Protein AF-A0A5E4KP95-F1 (afdb_monomer_lite)

Foldseek 3Di:
DDADPQKDWDAAQQWPIWIWHDDPNDIDIDTDGDPPHDPVSVVVVVVVVQVVCCVVNVDHPVRVVVVVVVVVVVD

Structure (mmCIF, N/CA/C/O backbone):
data_AF-A0A5E4KP95-F1
#
_entry.id   AF-A0A5E4KP95-F1
#
loop_
_atom_site.group_PDB
_atom_site.id
_atom_site.type_symbol
_atom_site.label_atom_id
_atom_site.label_alt_id
_atom_site.label_comp_id
_atom_site.label_asym_id
_atom_site.label_entity_id
_atom_site.label_seq_id
_atom_site.pdbx_PDB_ins_code
_atom_site.Cartn_x
_atom_site.Cartn_y
_atom_site.Cartn_z
_atom_site.occupancy
_atom_site.B_iso_or_equiv
_atom_site.auth_seq_id
_atom_site.auth_comp_id
_atom_site.auth_asym_id
_atom_site.auth_atom_id
_atom_site.pdbx_PDB_model_num
ATOM 1 N N . MET A 1 1 ? -5.941 2.522 -14.335 1.00 77.19 1 MET A N 1
ATOM 2 C CA . MET A 1 1 ? -6.721 2.425 -13.084 1.00 77.19 1 MET A CA 1
ATOM 3 C C . MET A 1 1 ? -8.089 1.876 -13.453 1.00 77.19 1 MET A C 1
ATOM 5 O O . MET A 1 1 ? -8.650 2.351 -14.432 1.00 77.19 1 MET A O 1
ATOM 9 N N . LYS A 1 2 ? -8.553 0.830 -12.770 1.00 89.12 2 LYS A N 1
ATOM 10 C CA . LYS A 1 2 ? -9.841 0.159 -12.988 1.00 89.12 2 LYS A CA 1
ATOM 11 C C . LYS A 1 2 ? -10.573 0.055 -11.656 1.00 89.12 2 LYS A C 1
ATOM 13 O O . LYS A 1 2 ? -9.938 -0.261 -10.654 1.00 89.12 2 LYS A O 1
ATOM 18 N N . GLU A 1 3 ? -11.875 0.290 -11.654 1.00 90.75 3 GLU A N 1
ATOM 19 C CA . GLU A 1 3 ? -12.731 0.096 -10.486 1.00 90.75 3 GLU A CA 1
ATOM 20 C C . GLU A 1 3 ? -13.772 -0.973 -10.810 1.00 90.75 3 GLU A C 1
ATOM 22 O O . GLU A 1 3 ? -14.514 -0.842 -11.780 1.00 90.75 3 GLU A O 1
ATOM 27 N N . GLU A 1 4 ? -13.801 -2.045 -10.022 1.00 89.12 4 GLU A N 1
ATOM 28 C CA . GLU A 1 4 ? -14.739 -3.155 -10.193 1.00 89.12 4 GLU A CA 1
ATOM 29 C C . GLU A 1 4 ? -15.201 -3.641 -8.817 1.00 89.12 4 GLU A C 1
ATOM 31 O O . GLU A 1 4 ? -14.386 -3.949 -7.946 1.00 89.12 4 GLU A O 1
ATOM 36 N N . ASN A 1 5 ? -16.518 -3.722 -8.602 1.00 86.44 5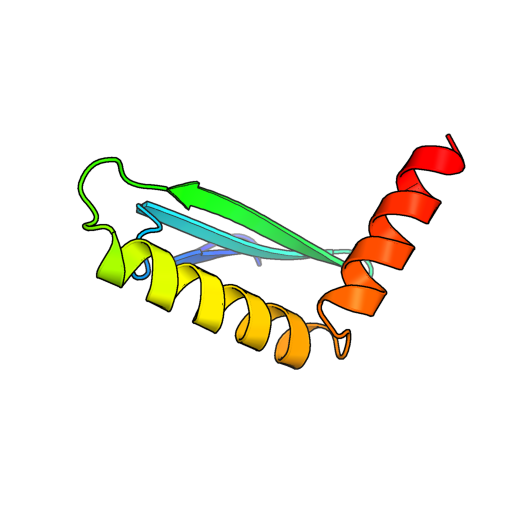 ASN A N 1
ATOM 37 C CA . ASN A 1 5 ? -17.126 -4.219 -7.359 1.00 86.44 5 ASN A CA 1
ATOM 38 C C . ASN A 1 5 ? -16.633 -3.506 -6.079 1.00 86.44 5 ASN A C 1
ATOM 40 O O . ASN A 1 5 ? -16.415 -4.148 -5.051 1.00 86.44 5 ASN A O 1
ATOM 44 N N . GLY A 1 6 ? -16.407 -2.188 -6.146 1.00 88.00 6 GLY A N 1
ATOM 45 C CA . GLY A 1 6 ? -15.882 -1.401 -5.021 1.00 88.00 6 GLY A CA 1
ATOM 46 C C . GLY A 1 6 ? -14.407 -1.672 -4.700 1.00 88.00 6 GLY A C 1
ATOM 47 O O . GLY A 1 6 ? -13.910 -1.243 -3.657 1.00 88.00 6 GLY A O 1
ATOM 48 N N . LYS A 1 7 ? -13.701 -2.389 -5.584 1.00 93.81 7 LYS A N 1
ATOM 49 C CA . LYS A 1 7 ? -12.253 -2.570 -5.536 1.00 93.81 7 LYS A CA 1
ATOM 50 C C . LYS A 1 7 ? -11.595 -1.706 -6.591 1.00 93.81 7 LYS A C 1
ATOM 52 O O . LYS A 1 7 ? -11.929 -1.774 -7.773 1.00 93.81 7 LYS A O 1
ATOM 57 N N . LEU A 1 8 ? -10.605 -0.943 -6.161 1.00 93.56 8 LEU A N 1
ATOM 58 C CA . LEU A 1 8 ? -9.817 -0.091 -7.021 1.00 93.56 8 LEU A CA 1
ATOM 59 C C . LEU A 1 8 ? -8.487 -0.765 -7.347 1.00 93.56 8 LEU A C 1
ATOM 61 O O . LEU A 1 8 ? -7.671 -0.961 -6.455 1.00 93.56 8 LEU A O 1
ATOM 65 N N . THR A 1 9 ? -8.251 -1.074 -8.618 1.00 94.56 9 THR A N 1
ATOM 66 C CA . THR A 1 9 ? -7.018 -1.699 -9.111 1.00 94.56 9 THR A CA 1
ATOM 67 C C . THR A 1 9 ? -6.214 -0.729 -9.975 1.00 94.56 9 THR A C 1
ATOM 69 O O . THR A 1 9 ? -6.708 -0.155 -10.949 1.00 94.56 9 THR A O 1
ATOM 72 N N . LEU A 1 10 ? -4.936 -0.562 -9.667 1.00 93.06 10 LEU A N 1
ATOM 73 C CA . LEU A 1 10 ? -3.994 0.248 -10.430 1.00 93.06 10 LEU A CA 1
ATOM 74 C C . LEU A 1 10 ? -2.607 -0.402 -10.477 1.00 93.06 10 LEU A C 1
ATOM 76 O O . LEU A 1 10 ? -2.340 -1.379 -9.791 1.00 93.06 10 LEU A O 1
ATOM 80 N N . SER A 1 11 ? -1.728 0.142 -11.309 1.00 91.19 11 SER A N 1
ATOM 81 C CA . SER A 1 11 ? -0.300 -0.179 -11.354 1.00 91.19 11 SER A CA 1
ATOM 82 C C . SER A 1 11 ? 0.472 1.083 -10.982 1.00 91.19 11 SER A C 1
ATOM 84 O O . SER A 1 11 ? 0.141 2.162 -11.482 1.00 91.19 11 SER A O 1
ATOM 86 N N . TYR A 1 12 ? 1.470 0.972 -10.108 1.00 89.12 12 TYR A N 1
ATOM 87 C CA . TYR A 1 12 ? 2.229 2.129 -9.636 1.00 89.12 12 TYR A CA 1
ATOM 88 C C . TYR A 1 12 ? 3.653 1.751 -9.238 1.00 89.12 12 TYR A C 1
ATOM 90 O O . TYR A 1 12 ? 3.845 0.886 -8.385 1.00 89.12 12 TYR A O 1
ATOM 98 N N . GLY A 1 13 ? 4.642 2.440 -9.815 1.00 90.31 13 GLY A N 1
ATOM 99 C CA . GLY A 1 13 ? 6.053 2.225 -9.503 1.00 90.31 13 GLY A CA 1
ATOM 100 C C . GLY A 1 13 ? 6.455 0.761 -9.686 1.00 90.31 13 GLY A C 1
ATOM 101 O O . GLY A 1 13 ? 6.321 0.210 -10.776 1.00 90.31 13 GLY A O 1
ATOM 102 N N . ALA A 1 14 ? 6.915 0.125 -8.608 1.00 93.81 14 ALA A N 1
ATOM 103 C CA . ALA A 1 14 ? 7.292 -1.287 -8.596 1.00 93.81 14 ALA A CA 1
ATOM 104 C C . ALA A 1 14 ? 6.102 -2.269 -8.549 1.00 93.81 14 ALA A C 1
ATOM 106 O O . ALA A 1 14 ? 6.307 -3.472 -8.719 1.00 93.81 14 ALA A O 1
ATOM 107 N N . PHE A 1 15 ? 4.868 -1.800 -8.334 1.00 92.44 15 PHE A N 1
ATOM 108 C CA . PHE A 1 15 ? 3.682 -2.658 -8.307 1.00 92.44 15 PHE A CA 1
ATOM 109 C C . PHE A 1 15 ? 3.136 -2.910 -9.716 1.00 92.44 15 PHE A C 1
ATOM 111 O O . PHE A 1 15 ? 2.643 -1.990 -10.376 1.00 92.44 15 PHE A O 1
ATOM 118 N N . SER A 1 16 ? 3.160 -4.176 -10.144 1.00 92.12 16 SER A N 1
ATOM 119 C CA . SER A 1 16 ? 2.487 -4.640 -11.36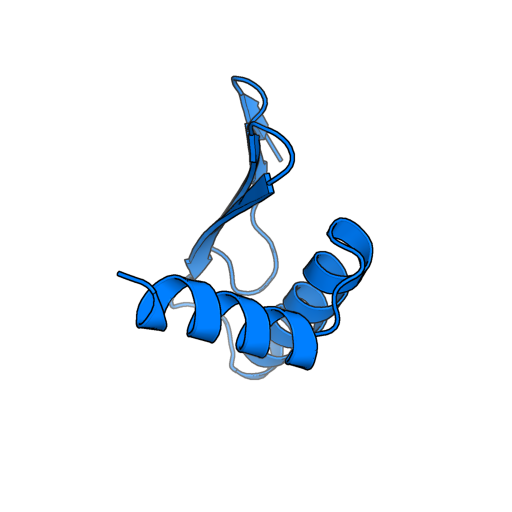2 1.00 92.12 16 SER A CA 1
ATOM 120 C C . SER A 1 16 ? 0.966 -4.652 -11.187 1.00 92.12 16 SER A C 1
ATOM 122 O O . SER A 1 16 ? 0.240 -4.295 -12.115 1.00 92.12 16 SER A O 1
ATOM 124 N N . ARG A 1 17 ? 0.480 -4.994 -9.985 1.00 93.38 17 ARG A N 1
ATOM 125 C CA . ARG A 1 17 ? -0.930 -4.886 -9.587 1.00 93.38 17 ARG A CA 1
ATOM 126 C C . ARG A 1 17 ? -1.031 -4.336 -8.171 1.00 93.38 17 ARG A C 1
ATOM 128 O O . ARG A 1 17 ? -0.364 -4.816 -7.267 1.00 93.38 17 ARG A O 1
ATOM 135 N N . PHE A 1 18 ? -1.893 -3.356 -7.965 1.00 94.19 18 PHE A N 1
ATOM 136 C CA . PHE A 1 18 ? -2.171 -2.759 -6.668 1.00 94.19 18 PHE A CA 1
ATOM 137 C C . PHE A 1 18 ? -3.675 -2.545 -6.535 1.00 94.19 18 PHE A C 1
ATOM 139 O O . PHE A 1 18 ? -4.246 -1.681 -7.197 1.00 94.19 18 PHE A O 1
ATOM 146 N N . THR A 1 19 ? -4.313 -3.363 -5.708 1.00 94.88 19 THR A N 1
ATOM 147 C CA . THR A 1 19 ? -5.759 -3.389 -5.506 1.00 94.88 19 THR A CA 1
ATOM 148 C C . THR A 1 19 ? -6.092 -2.961 -4.091 1.00 94.88 19 THR A C 1
ATOM 150 O O . THR A 1 19 ? -5.562 -3.515 -3.132 1.00 94.88 19 THR A O 1
ATOM 153 N N . VAL A 1 20 ? -6.994 -2.000 -3.946 1.00 93.75 20 VAL A N 1
ATOM 154 C CA . VAL A 1 20 ? -7.415 -1.445 -2.662 1.00 93.75 20 VAL A CA 1
ATOM 155 C C . VAL A 1 20 ? -8.928 -1.475 -2.568 1.00 93.75 20 VAL A C 1
ATOM 157 O O . VAL A 1 20 ? -9.621 -1.138 -3.525 1.00 93.75 20 VAL A O 1
ATOM 160 N N . TRP A 1 21 ? -9.452 -1.864 -1.411 1.00 94.25 21 TRP A N 1
ATOM 161 C CA . TRP A 1 21 ? -10.881 -1.780 -1.128 1.00 94.25 21 TRP A CA 1
ATOM 162 C C . TRP A 1 21 ? -11.138 -1.590 0.360 1.00 94.25 21 TRP A C 1
ATOM 164 O O . TRP A 1 21 ? -10.280 -1.868 1.198 1.00 94.25 21 TRP A O 1
ATOM 174 N N . VAL A 1 22 ? -12.331 -1.112 0.694 1.00 91.62 22 VAL A N 1
ATOM 175 C CA . VAL A 1 22 ? -12.779 -0.969 2.080 1.00 91.62 22 VAL A CA 1
ATOM 176 C C . VAL A 1 22 ? -13.912 -1.954 2.322 1.00 91.62 22 VAL A C 1
ATOM 178 O O . VAL A 1 22 ? -14.894 -1.961 1.589 1.00 91.62 22 VAL A O 1
ATOM 181 N N . ASP A 1 23 ? -13.785 -2.775 3.361 1.00 90.88 23 ASP A N 1
ATOM 182 C CA . ASP A 1 23 ? -14.852 -3.656 3.836 1.00 90.88 23 ASP A CA 1
ATOM 183 C C . ASP A 1 23 ? -15.014 -3.524 5.356 1.00 90.88 23 ASP A C 1
ATOM 185 O O . ASP A 1 23 ? -14.034 -3.502 6.101 1.00 90.88 23 ASP A O 1
ATOM 189 N N . LYS A 1 24 ? -16.262 -3.394 5.827 1.00 84.25 24 LYS A N 1
ATOM 190 C CA . LYS A 1 24 ? -16.643 -3.319 7.256 1.00 84.25 24 LYS A CA 1
ATOM 191 C C . LYS A 1 24 ? -15.702 -2.456 8.123 1.00 84.25 24 LYS A C 1
ATOM 193 O O . LYS A 1 24 ? -15.285 -2.868 9.206 1.00 84.25 24 LYS A O 1
ATOM 198 N N . LYS A 1 25 ? -15.393 -1.236 7.656 1.00 84.88 25 LYS A N 1
ATOM 199 C CA . LYS A 1 25 ? -14.500 -0.237 8.300 1.00 84.88 25 LYS A CA 1
ATOM 200 C C . LYS A 1 25 ? -13.007 -0.595 8.330 1.00 84.88 25 LYS A C 1
ATOM 202 O O . LYS A 1 25 ? -12.240 0.042 9.049 1.00 84.88 25 LYS A O 1
ATOM 207 N N . LYS A 1 26 ? -12.579 -1.596 7.566 1.00 85.81 26 LYS A N 1
ATOM 208 C CA . LYS A 1 26 ? -11.171 -1.943 7.372 1.00 85.81 26 LYS A CA 1
ATOM 209 C C . LYS A 1 26 ? -10.799 -1.738 5.913 1.00 85.81 26 LYS A C 1
ATOM 211 O O . LYS A 1 26 ? -11.548 -2.101 5.013 1.00 85.81 26 LYS A O 1
ATOM 216 N N . MET A 1 27 ? -9.634 -1.151 5.697 1.00 89.75 27 MET A N 1
ATOM 217 C CA . MET A 1 27 ? -9.024 -1.064 4.380 1.00 89.75 27 MET A CA 1
ATOM 218 C C . MET A 1 27 ? -8.204 -2.327 4.134 1.00 89.75 27 MET A C 1
ATOM 220 O O . MET A 1 27 ? -7.458 -2.771 5.009 1.00 89.75 27 MET A O 1
ATOM 224 N N . PHE A 1 28 ? -8.338 -2.880 2.939 1.00 90.94 28 PHE A N 1
ATOM 225 C CA . PHE A 1 28 ? -7.589 -4.024 2.458 1.00 90.94 28 PHE A CA 1
ATOM 226 C C . PHE A 1 28 ? -6.772 -3.608 1.246 1.00 90.94 28 PHE A C 1
ATOM 228 O O . PHE A 1 28 ? -7.212 -2.800 0.426 1.00 90.94 28 PHE A O 1
ATOM 235 N N . VAL A 1 29 ? -5.574 -4.173 1.158 1.00 91.56 29 VAL A N 1
ATOM 236 C CA . VAL A 1 29 ? -4.647 -3.942 0.059 1.00 91.56 29 VAL A CA 1
ATOM 237 C C . VAL A 1 29 ? -4.127 -5.293 -0.409 1.00 91.56 29 VAL A C 1
ATOM 239 O O . VAL A 1 29 ? -3.649 -6.083 0.403 1.00 91.56 29 VAL A O 1
ATOM 242 N N . ASP A 1 30 ? -4.220 -5.538 -1.710 1.00 92.25 30 ASP A N 1
ATOM 243 C CA . ASP A 1 30 ? -3.572 -6.641 -2.412 1.00 92.25 30 ASP A CA 1
ATOM 244 C C . ASP A 1 30 ? -2.582 -6.054 -3.420 1.00 92.25 30 ASP A C 1
ATOM 246 O O . ASP A 1 30 ? -2.964 -5.319 -4.329 1.00 92.25 30 ASP A O 1
ATOM 250 N N . SER A 1 31 ? -1.299 -6.341 -3.232 1.00 91.56 31 SER A N 1
ATOM 251 C CA . SER A 1 31 ? -0.213 -5.778 -4.029 1.00 91.56 3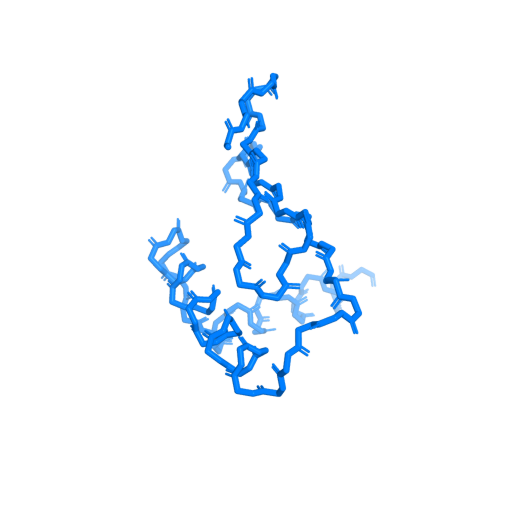1 SER A CA 1
ATOM 252 C C . SER A 1 31 ? 0.661 -6.887 -4.599 1.00 91.56 31 SER A C 1
ATOM 254 O O . SER A 1 31 ? 1.142 -7.740 -3.855 1.00 91.56 31 SER A O 1
ATOM 256 N N . GLU A 1 32 ? 0.940 -6.816 -5.893 1.00 92.69 32 GLU A N 1
ATOM 257 C CA . GLU A 1 32 ? 1.885 -7.660 -6.609 1.00 92.69 32 GLU A CA 1
ATOM 258 C C . GLU A 1 32 ? 3.006 -6.784 -7.178 1.00 92.69 32 GLU A C 1
ATOM 260 O O . GLU A 1 32 ? 2.746 -5.787 -7.857 1.00 92.69 32 GLU A O 1
ATOM 265 N N . SER A 1 33 ? 4.257 -7.140 -6.882 1.00 90.12 33 SER A N 1
ATOM 266 C CA . SER A 1 33 ? 5.438 -6.435 -7.386 1.00 90.12 33 SER A CA 1
ATOM 267 C C . SER A 1 33 ? 5.911 -7.033 -8.708 1.00 90.12 33 SER A C 1
ATOM 269 O O . SER A 1 33 ? 6.031 -8.250 -8.849 1.00 90.12 33 SER A O 1
ATOM 271 N N . GLY A 1 34 ? 6.240 -6.174 -9.670 1.00 88.25 34 GLY A N 1
ATOM 272 C CA . GLY A 1 34 ? 6.888 -6.585 -10.910 1.00 88.25 34 GLY A CA 1
ATOM 273 C C . GLY A 1 34 ? 8.377 -6.876 -10.696 1.00 88.25 34 GLY A C 1
ATOM 274 O O . GLY A 1 34 ? 9.044 -6.194 -9.924 1.00 88.25 34 GLY A O 1
ATOM 275 N N . LYS A 1 35 ? 8.931 -7.855 -11.421 1.00 83.38 35 LYS A N 1
ATOM 276 C CA . LYS A 1 35 ? 10.365 -8.215 -11.346 1.00 83.38 35 LYS A CA 1
ATOM 277 C C . LYS A 1 35 ? 11.300 -7.274 -12.124 1.00 83.38 35 LYS A C 1
ATOM 279 O O . LYS A 1 35 ? 12.504 -7.487 -12.118 1.00 83.38 35 LYS A O 1
ATOM 284 N N . GLY A 1 36 ? 10.754 -6.283 -12.831 1.00 84.81 36 GLY A N 1
ATOM 285 C CA . GLY A 1 36 ? 11.511 -5.401 -13.729 1.00 84.81 36 GLY A CA 1
ATOM 286 C C . GLY A 1 36 ? 11.799 -4.002 -13.181 1.00 84.81 36 GLY A C 1
ATOM 287 O O . GLY A 1 36 ? 12.370 -3.189 -13.900 1.00 84.81 36 GLY A O 1
ATOM 288 N N . ALA A 1 37 ? 11.375 -3.684 -11.955 1.00 87.06 37 ALA A N 1
ATOM 289 C CA . ALA A 1 37 ? 11.620 -2.371 -11.366 1.00 87.06 37 ALA A CA 1
ATOM 290 C C . ALA A 1 37 ? 13.044 -2.291 -10.796 1.00 87.06 37 ALA A C 1
ATOM 292 O O . ALA A 1 37 ? 13.478 -3.205 -10.102 1.00 87.06 37 ALA A O 1
ATOM 293 N N . GLY A 1 38 ? 13.755 -1.195 -11.072 1.00 91.62 38 GLY A N 1
ATOM 294 C CA . GLY A 1 38 ? 15.064 -0.935 -10.468 1.00 91.62 38 GLY A CA 1
ATOM 295 C C . GLY A 1 38 ? 14.960 -0.585 -8.981 1.00 91.62 38 GLY A C 1
ATOM 296 O O . GLY A 1 38 ? 13.922 -0.099 -8.524 1.00 91.62 38 GLY A O 1
ATOM 297 N N . ASP A 1 39 ? 16.048 -0.787 -8.238 1.00 90.88 39 ASP A N 1
ATOM 298 C CA . ASP A 1 39 ? 16.103 -0.602 -6.780 1.00 90.88 39 ASP A CA 1
ATOM 299 C C . ASP A 1 39 ? 15.612 0.780 -6.326 1.00 90.88 39 ASP A C 1
ATOM 301 O O . ASP A 1 39 ? 14.842 0.883 -5.372 1.00 90.88 39 ASP A O 1
ATOM 305 N N . GLU A 1 40 ? 15.974 1.847 -7.042 1.00 92.75 40 GLU A N 1
ATOM 306 C CA . GLU A 1 40 ? 15.515 3.210 -6.737 1.00 92.75 40 GLU A CA 1
ATOM 307 C C . GLU A 1 40 ? 13.988 3.342 -6.819 1.00 92.75 40 GLU A C 1
ATOM 309 O O . GLU A 1 40 ? 13.355 3.934 -5.942 1.00 92.75 40 GLU A O 1
ATOM 314 N N . VAL A 1 41 ? 13.378 2.725 -7.836 1.00 92.56 41 VAL A N 1
ATOM 315 C CA . VAL A 1 41 ? 11.923 2.716 -8.026 1.00 92.56 41 VAL A CA 1
ATOM 316 C C . VAL A 1 41 ? 11.255 1.889 -6.934 1.00 92.56 41 VAL A C 1
ATOM 318 O O . VAL A 1 41 ? 10.213 2.291 -6.417 1.00 92.56 41 VAL A O 1
ATOM 321 N N . ILE A 1 42 ? 11.848 0.761 -6.539 1.00 91.56 42 ILE A N 1
ATOM 322 C CA . ILE A 1 42 ? 11.347 -0.072 -5.437 1.00 91.56 42 ILE A CA 1
ATOM 323 C C . ILE A 1 42 ? 11.357 0.719 -4.124 1.00 91.56 42 ILE A C 1
ATOM 325 O O . ILE A 1 42 ? 10.363 0.716 -3.389 1.00 91.56 42 ILE A O 1
ATOM 329 N N . LEU A 1 43 ? 12.451 1.425 -3.832 1.00 93.00 43 LEU A N 1
ATOM 330 C CA . LEU A 1 43 ? 12.589 2.235 -2.623 1.00 93.00 43 LEU A CA 1
ATOM 331 C C . LEU A 1 43 ? 11.595 3.405 -2.598 1.00 93.00 43 LEU A C 1
ATOM 333 O O . LEU A 1 43 ? 10.912 3.593 -1.585 1.00 93.00 43 LEU A O 1
ATOM 337 N N . ASP A 1 44 ? 11.452 4.146 -3.701 1.00 93.12 44 ASP A N 1
ATOM 338 C CA . ASP A 1 44 ? 10.478 5.243 -3.805 1.00 93.12 44 ASP A CA 1
ATOM 339 C C . ASP A 1 44 ? 9.034 4.729 -3.692 1.00 93.12 44 ASP A C 1
ATOM 341 O O . ASP A 1 44 ? 8.235 5.258 -2.914 1.00 93.12 44 ASP A O 1
ATOM 345 N N . THR A 1 45 ? 8.719 3.621 -4.372 1.00 93.25 45 THR A N 1
ATOM 346 C CA . THR A 1 45 ? 7.397 2.976 -4.311 1.00 93.25 45 THR A CA 1
ATOM 347 C C . THR A 1 45 ? 7.050 2.585 -2.879 1.00 93.25 45 THR A C 1
ATOM 349 O O . THR A 1 45 ? 5.967 2.907 -2.392 1.00 93.25 45 THR A O 1
ATOM 352 N N . ASN A 1 46 ? 7.982 1.954 -2.161 1.00 90.81 46 ASN A N 1
ATOM 353 C CA . ASN A 1 46 ? 7.781 1.572 -0.766 1.00 90.81 46 ASN A CA 1
ATOM 354 C C . ASN A 1 46 ? 7.587 2.784 0.151 1.00 90.81 46 ASN A C 1
ATOM 356 O O . ASN A 1 46 ? 6.760 2.740 1.066 1.00 90.81 46 ASN A O 1
ATOM 360 N N . LYS A 1 47 ? 8.327 3.875 -0.076 1.00 92.25 47 LYS A N 1
ATOM 361 C CA . LYS A 1 47 ? 8.170 5.111 0.699 1.00 92.25 47 LYS A CA 1
ATOM 362 C C . LYS A 1 47 ? 6.774 5.698 0.505 1.00 92.25 47 LYS A C 1
ATOM 364 O O . LYS A 1 47 ? 6.079 5.952 1.487 1.00 92.25 47 LYS A O 1
ATOM 369 N N . ARG A 1 48 ? 6.332 5.840 -0.745 1.00 92.69 48 ARG A N 1
ATOM 370 C CA . ARG A 1 48 ? 5.002 6.370 -1.081 1.00 92.69 48 ARG A CA 1
ATOM 371 C C . ARG A 1 48 ? 3.876 5.461 -0.614 1.00 92.69 48 ARG A C 1
ATOM 373 O O . ARG A 1 48 ? 2.879 5.955 -0.104 1.00 92.69 48 ARG A O 1
ATOM 380 N N . TYR A 1 49 ? 4.061 4.145 -0.688 1.00 91.31 49 TYR A N 1
ATOM 381 C CA . TYR A 1 49 ? 3.098 3.184 -0.159 1.00 91.31 49 TYR A CA 1
ATOM 382 C C . TYR A 1 49 ? 2.868 3.373 1.347 1.00 91.31 49 TYR A C 1
ATOM 384 O O . TYR A 1 49 ? 1.733 3.335 1.823 1.00 91.31 49 TYR A O 1
ATOM 392 N N . ARG A 1 50 ? 3.931 3.640 2.117 1.00 90.12 50 ARG A N 1
ATOM 393 C CA . ARG A 1 50 ? 3.809 3.893 3.561 1.00 90.12 50 ARG A CA 1
ATOM 394 C C . ARG A 1 50 ? 3.035 5.171 3.868 1.00 90.12 50 ARG A C 1
ATOM 396 O O . ARG A 1 50 ? 2.243 5.121 4.811 1.00 90.12 50 ARG A O 1
ATOM 403 N N . VAL A 1 51 ? 3.269 6.236 3.094 1.00 91.81 51 VAL A N 1
ATOM 404 C CA . VAL A 1 51 ? 2.555 7.523 3.183 1.00 91.81 51 VAL A CA 1
ATOM 405 C C . VAL A 1 51 ? 1.085 7.332 2.827 1.00 91.81 51 VAL A C 1
ATOM 407 O O . VAL A 1 51 ? 0.228 7.669 3.631 1.00 91.81 51 VAL A O 1
ATOM 410 N N . PHE A 1 52 ? 0.792 6.671 1.706 1.00 91.31 52 PHE A N 1
ATOM 411 C CA . PHE A 1 52 ? -0.574 6.356 1.287 1.00 91.31 52 PHE A CA 1
ATOM 412 C C . PHE A 1 52 ? -1.364 5.630 2.379 1.00 91.31 52 PHE A C 1
ATOM 414 O O . PHE A 1 52 ? -2.472 6.029 2.713 1.00 91.31 52 PHE A O 1
ATOM 421 N N . LEU A 1 53 ? -0.789 4.584 2.977 1.00 90.00 53 LEU A N 1
ATOM 422 C CA . LEU A 1 53 ? -1.448 3.869 4.069 1.00 90.00 53 LEU A CA 1
ATOM 423 C C . LEU A 1 53 ? -1.660 4.752 5.307 1.00 90.00 53 LEU A C 1
ATOM 425 O O . LEU A 1 53 ? -2.619 4.551 6.040 1.00 90.00 53 LEU A O 1
ATOM 429 N N . GLU A 1 54 ? -0.752 5.689 5.582 1.00 90.50 54 GLU A N 1
ATOM 430 C CA . GLU A 1 54 ? -0.866 6.583 6.735 1.00 90.50 54 GLU A CA 1
ATOM 431 C C . GLU A 1 54 ? -1.972 7.612 6.525 1.00 90.50 54 GLU A C 1
ATOM 433 O O . GLU A 1 54 ? -2.811 7.773 7.403 1.00 90.50 54 GLU A O 1
ATOM 438 N N . GLU A 1 55 ? -2.044 8.209 5.339 1.00 91.06 55 GLU A N 1
ATOM 439 C CA . GLU A 1 55 ? -3.112 9.134 4.957 1.00 91.06 55 GLU A CA 1
ATOM 440 C C . GLU A 1 55 ? -4.473 8.430 4.866 1.00 91.06 55 GLU A C 1
ATOM 442 O O . GLU A 1 55 ? -5.476 8.954 5.347 1.00 91.06 55 GLU A O 1
ATOM 447 N N . ALA A 1 56 ? -4.518 7.216 4.309 1.00 88.94 56 ALA A N 1
ATOM 448 C CA . ALA A 1 56 ? -5.762 6.4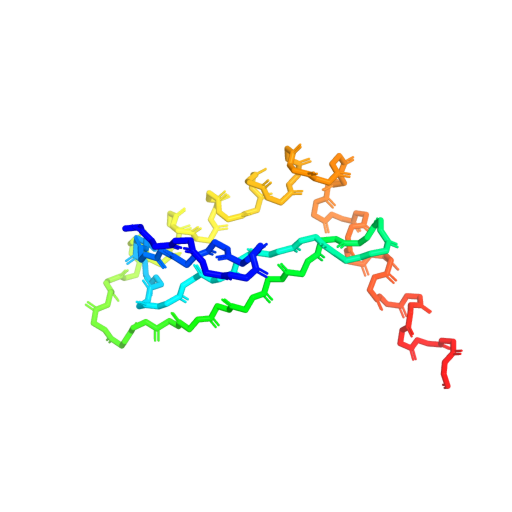77 4.112 1.00 88.94 56 ALA A CA 1
ATOM 449 C C . ALA A 1 56 ? -6.341 5.899 5.413 1.00 88.94 56 ALA A C 1
ATOM 451 O O . ALA A 1 56 ? -7.560 5.774 5.537 1.00 88.94 56 ALA A O 1
ATOM 452 N N . THR A 1 57 ? -5.497 5.516 6.380 1.00 87.31 57 THR A N 1
ATOM 453 C CA . THR A 1 57 ? -5.964 4.892 7.632 1.00 87.31 57 THR A CA 1
ATOM 454 C C . THR A 1 57 ? -5.770 5.754 8.876 1.00 87.31 57 THR A C 1
ATOM 456 O O . THR A 1 57 ? -6.235 5.362 9.945 1.00 87.31 57 THR A O 1
ATOM 459 N N . GLY A 1 58 ? -5.031 6.860 8.785 1.00 88.06 58 GLY A N 1
ATOM 460 C CA . GLY A 1 58 ? -4.619 7.679 9.929 1.00 88.06 58 GLY A CA 1
ATOM 461 C C . GLY A 1 58 ? -3.639 6.982 10.881 1.00 88.06 58 GLY A C 1
ATOM 462 O O . GLY A 1 58 ? -3.500 7.409 12.022 1.00 88.06 58 GLY A O 1
ATOM 463 N N . TYR A 1 59 ? -3.000 5.884 10.455 1.00 85.12 59 TYR A N 1
ATOM 464 C CA . TYR A 1 59 ? -2.065 5.124 11.294 1.00 85.12 59 TYR A CA 1
ATOM 465 C C . TYR A 1 59 ? -0.660 5.226 10.745 1.00 85.12 59 TYR A C 1
ATOM 467 O O . TYR A 1 59 ? -0.409 4.825 9.606 1.00 85.12 59 TYR A O 1
ATOM 475 N N . THR A 1 60 ? 0.271 5.628 11.598 1.00 87.31 60 THR A N 1
ATOM 476 C CA . THR A 1 60 ? 1.696 5.600 11.279 1.00 87.31 60 THR A CA 1
ATOM 477 C C . THR A 1 60 ? 2.171 4.171 11.020 1.00 87.31 60 THR A C 1
ATOM 479 O O . THR A 1 60 ? 1.593 3.185 11.496 1.00 87.31 60 THR A O 1
ATOM 482 N N . ALA A 1 61 ? 3.293 4.022 10.314 1.00 81.25 61 ALA A N 1
ATOM 483 C CA . ALA A 1 61 ? 3.899 2.707 10.086 1.00 81.25 61 ALA A CA 1
ATOM 484 C C . ALA A 1 61 ? 4.139 1.914 11.394 1.00 81.25 61 ALA A C 1
ATOM 486 O O . ALA A 1 61 ? 3.992 0.689 11.413 1.00 81.25 61 ALA A O 1
ATOM 487 N N . LYS A 1 62 ? 4.467 2.605 12.496 1.00 84.44 62 LYS A N 1
ATOM 488 C CA . LYS A 1 62 ? 4.685 1.998 13.819 1.00 84.44 62 LYS A CA 1
ATOM 489 C C . LYS A 1 62 ? 3.383 1.473 14.426 1.00 84.44 62 LYS A C 1
ATOM 491 O O . LYS A 1 62 ? 3.353 0.349 14.928 1.00 84.44 62 LYS A O 1
ATOM 496 N N . GLU A 1 63 ? 2.307 2.250 14.353 1.00 86.62 63 GLU A N 1
ATOM 497 C CA . GLU A 1 63 ? 0.988 1.849 14.858 1.00 86.62 63 GLU A CA 1
ATOM 498 C C . GLU A 1 63 ? 0.402 0.690 14.055 1.00 86.62 63 GLU A C 1
ATOM 500 O O . GLU A 1 63 ? -0.135 -0.251 14.646 1.00 86.62 63 GLU A O 1
ATOM 505 N N . ARG A 1 64 ? 0.571 0.700 12.724 1.00 80.00 64 ARG A N 1
ATOM 506 C CA . ARG A 1 64 ? 0.170 -0.421 11.862 1.00 80.00 64 ARG A CA 1
ATOM 507 C C . ARG A 1 64 ? 0.890 -1.711 12.249 1.00 80.00 64 ARG A C 1
ATOM 509 O O . ARG A 1 64 ? 0.238 -2.742 12.389 1.00 80.00 64 ARG A O 1
ATOM 516 N N . LEU A 1 65 ? 2.201 -1.655 12.503 1.00 81.94 65 LEU A N 1
ATOM 517 C CA . LEU A 1 65 ? 2.970 -2.818 12.958 1.00 81.94 65 LEU A CA 1
ATOM 518 C C . LEU A 1 65 ? 2.488 -3.327 14.325 1.00 81.94 65 LEU A C 1
ATOM 520 O O . LEU A 1 65 ? 2.336 -4.532 14.514 1.00 81.94 65 LEU A O 1
ATOM 524 N N . ALA A 1 66 ? 2.227 -2.425 15.275 1.00 83.75 66 ALA A N 1
ATOM 525 C CA . ALA A 1 66 ? 1.721 -2.796 16.595 1.00 83.75 66 ALA A CA 1
ATOM 526 C C . ALA A 1 66 ? 0.334 -3.460 16.515 1.00 83.75 66 ALA A C 1
ATOM 528 O O . ALA A 1 66 ? 0.100 -4.476 17.170 1.00 83.75 66 ALA A O 1
ATOM 529 N N . LYS A 1 67 ? -0.573 -2.928 15.683 1.00 81.44 67 LYS A N 1
ATOM 530 C CA . LYS A 1 67 ? -1.895 -3.523 15.442 1.00 81.44 67 LYS A CA 1
ATOM 531 C C . LYS A 1 67 ? -1.808 -4.878 14.747 1.00 81.44 67 LYS A C 1
ATOM 533 O O . LYS A 1 67 ? -2.463 -5.809 15.201 1.00 81.44 67 LYS A O 1
ATOM 538 N N . ALA A 1 68 ? -0.983 -5.003 13.707 1.00 79.12 68 ALA A N 1
ATOM 539 C CA . ALA A 1 68 ? -0.785 -6.266 12.999 1.00 79.12 68 ALA A CA 1
ATOM 540 C C . ALA A 1 68 ? -0.274 -7.360 13.949 1.00 79.12 68 ALA A C 1
ATOM 542 O O . ALA A 1 68 ? -0.829 -8.452 13.988 1.00 79.12 68 ALA A O 1
ATOM 543 N N . LYS A 1 69 ? 0.713 -7.038 14.797 1.00 78.25 69 LYS A N 1
ATOM 544 C CA . LYS A 1 69 ? 1.219 -7.965 15.822 1.00 78.25 69 LYS A CA 1
ATOM 545 C C . LYS A 1 69 ? 0.139 -8.381 16.820 1.00 78.25 69 LYS A C 1
ATOM 547 O O . LYS A 1 69 ? -0.001 -9.570 17.079 1.00 78.25 69 LYS A O 1
ATOM 552 N N . LYS A 1 70 ? -0.652 -7.433 17.339 1.00 78.19 70 LYS A N 1
ATOM 553 C CA . LYS A 1 70 ? -1.772 -7.739 18.250 1.00 78.19 70 LYS A CA 1
ATOM 554 C C . LYS A 1 70 ? -2.815 -8.655 17.610 1.00 78.19 70 L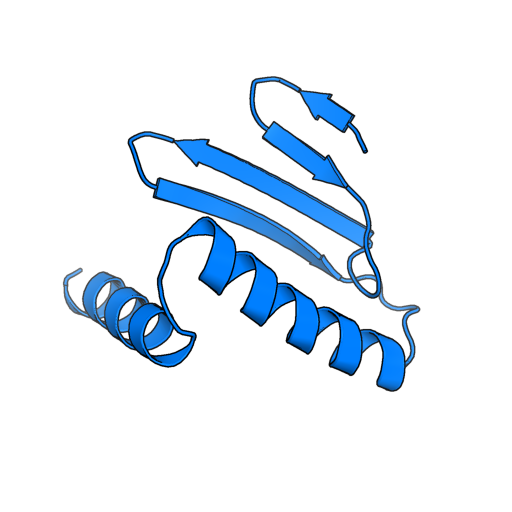YS A C 1
ATOM 556 O O . LYS A 1 70 ? -3.365 -9.508 18.290 1.00 78.19 70 LYS A O 1
ATOM 561 N N . GLN A 1 71 ? -3.084 -8.477 16.319 1.00 72.56 71 GLN A N 1
ATOM 562 C CA . GLN A 1 71 ? -4.075 -9.272 15.597 1.00 72.56 71 GLN A CA 1
ATOM 563 C C . GLN A 1 71 ? -3.605 -10.714 15.338 1.00 72.56 71 GLN A C 1
ATOM 565 O O . GLN A 1 71 ? -4.444 -11.596 15.208 1.00 72.56 71 GLN A O 1
ATOM 570 N N . VAL A 1 72 ? -2.288 -10.952 15.294 1.00 68.62 72 VAL A N 1
ATOM 571 C CA . VAL A 1 72 ? -1.684 -12.288 15.132 1.00 68.62 72 VAL A CA 1
ATOM 572 C C . VAL A 1 72 ? -1.426 -12.975 16.479 1.00 68.62 72 VAL A C 1
ATOM 574 O O . VAL A 1 72 ? -1.561 -14.184 16.573 1.00 68.62 72 VAL A O 1
ATOM 577 N N . GLN A 1 73 ? -1.081 -12.227 17.532 1.00 61.44 73 GLN A N 1
ATOM 578 C CA . GLN A 1 73 ? -0.836 -12.779 18.877 1.00 61.44 73 GLN A CA 1
ATOM 579 C C . GLN A 1 73 ? -2.116 -13.075 19.678 1.00 61.44 73 GLN A C 1
ATOM 581 O O . GLN A 1 73 ? -2.034 -13.652 20.756 1.00 61.44 73 GLN A O 1
ATOM 586 N N . GLY A 1 74 ? -3.279 -12.642 19.188 1.00 53.00 74 GLY A N 1
ATOM 587 C CA . GLY A 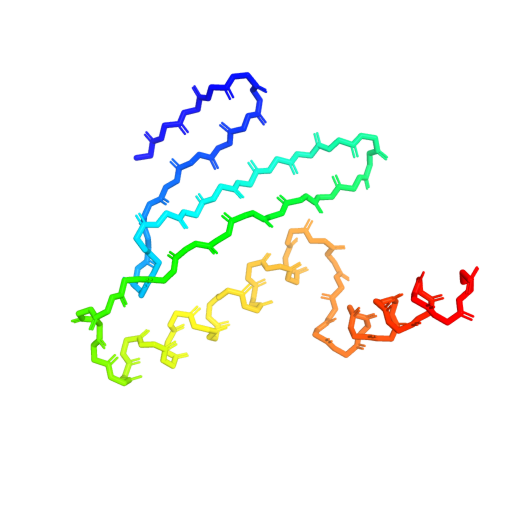1 74 ? -4.583 -12.904 19.801 1.00 53.00 74 GLY A CA 1
ATOM 588 C C . GLY A 1 74 ? -5.374 -14.040 19.145 1.00 53.00 74 GLY A C 1
ATOM 589 O O . GLY A 1 74 ? -6.588 -14.076 19.341 1.00 53.00 74 GLY A O 1
ATOM 590 N N . ALA A 1 75 ? -4.727 -14.890 18.337 1.00 45.28 75 ALA A N 1
ATOM 591 C CA . ALA A 1 75 ? -5.318 -16.051 17.668 1.00 45.28 75 ALA A CA 1
ATOM 592 C C . ALA A 1 75 ? -4.746 -17.358 18.229 1.00 45.28 75 ALA A C 1
ATOM 594 O O . ALA A 1 75 ? -3.518 -17.394 18.472 1.00 45.28 75 ALA A O 1
#

pLDDT: mean 87.17, std 8.78, range [45.28, 94.88]

Secondary structure (DSSP, 8-state):
-EEETTEEEEEETTEEEEEEEEETTEEEEEEEE-TT--HHHHHHHHHHHHHHHHHHHS--HHHHHHHHHHHHHT-

Sequence (75 aa):
MKEENGKLTLSYGAFSRFTVWVDKKKMFVDSESGKGAGDEVILDTNKRYRVFLEEATGYTAKERLAKAKKQVQGA

Radius of gyration: 13.71 Å; chains: 1; bounding box: 33×25×34 Å